Protein AF-A0A6I5WZP9-F1 (afdb_monomer)

Structure (mmCIF, N/CA/C/O backbone):
data_AF-A0A6I5WZP9-F1
#
_entry.id   AF-A0A6I5WZP9-F1
#
loop_
_atom_site.group_PDB
_atom_site.id
_atom_site.type_symbol
_atom_site.label_atom_id
_atom_site.label_alt_id
_atom_site.label_comp_id
_atom_site.label_asym_id
_atom_site.label_entity_id
_atom_site.label_seq_id
_atom_site.pdbx_PDB_ins_code
_atom_site.Cartn_x
_atom_site.Cartn_y
_atom_site.Cartn_z
_atom_site.occupancy
_atom_site.B_iso_or_equiv
_atom_site.auth_seq_id
_atom_site.auth_comp_id
_atom_site.auth_asym_id
_atom_site.auth_atom_id
_atom_site.pdbx_PDB_model_num
ATOM 1 N N . MET A 1 1 ? -13.810 4.721 -1.055 1.00 80.50 1 MET A N 1
ATOM 2 C CA . MET A 1 1 ? -12.533 5.464 -1.122 1.00 80.50 1 MET A CA 1
ATOM 3 C C . MET A 1 1 ? -11.448 4.409 -1.202 1.00 80.50 1 MET A C 1
ATOM 5 O O . MET A 1 1 ? -11.507 3.527 -0.355 1.00 80.50 1 MET A O 1
ATOM 9 N N . PRO A 1 2 ? -10.562 4.423 -2.212 1.00 89.19 2 PRO A N 1
ATOM 10 C CA . PRO A 1 2 ? -9.555 3.381 -2.345 1.00 89.19 2 PRO A CA 1
ATOM 11 C C . PRO A 1 2 ? -8.458 3.546 -1.291 1.00 89.19 2 PRO A C 1
ATOM 13 O O . PRO A 1 2 ? -8.350 4.577 -0.623 1.00 8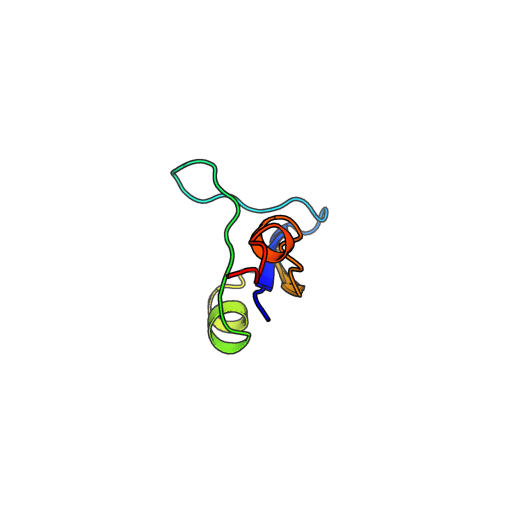9.19 2 PRO A O 1
ATOM 16 N N . TYR A 1 3 ? -7.632 2.523 -1.171 1.00 91.56 3 TYR A N 1
ATOM 17 C CA . TYR A 1 3 ? -6.544 2.414 -0.219 1.00 91.56 3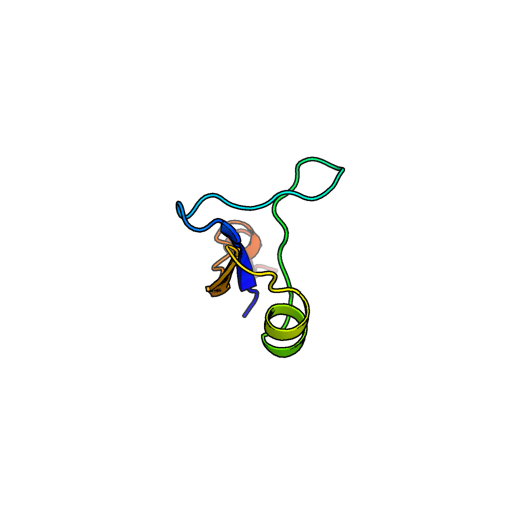 TYR A CA 1
ATOM 18 C C . TYR A 1 3 ? -5.261 2.026 -0.946 1.00 91.56 3 TYR A C 1
ATOM 20 O O . TYR A 1 3 ? -5.312 1.287 -1.921 1.00 91.56 3 TYR A O 1
ATOM 28 N N . ILE A 1 4 ? -4.112 2.508 -0.486 1.00 92.25 4 ILE A N 1
ATOM 29 C CA . ILE A 1 4 ? -2.806 2.157 -1.054 1.00 92.25 4 ILE A CA 1
ATOM 30 C C . ILE A 1 4 ? -1.974 1.427 -0.011 1.00 92.25 4 ILE A C 1
ATOM 32 O O . ILE A 1 4 ? -1.993 1.793 1.168 1.00 92.25 4 ILE A O 1
ATOM 36 N N . VAL A 1 5 ? -1.248 0.403 -0.455 1.00 92.12 5 VAL A N 1
ATOM 37 C CA . VAL A 1 5 ? -0.290 -0.314 0.388 1.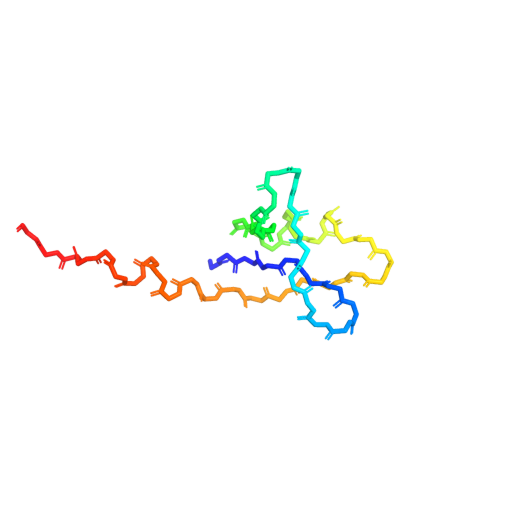00 92.12 5 VAL A CA 1
ATOM 38 C C . VAL A 1 5 ? 1.063 0.393 0.322 1.00 92.12 5 VAL A C 1
ATOM 40 O O . VAL A 1 5 ? 1.588 0.652 -0.764 1.00 92.12 5 VAL A O 1
ATOM 43 N N . ILE A 1 6 ? 1.626 0.703 1.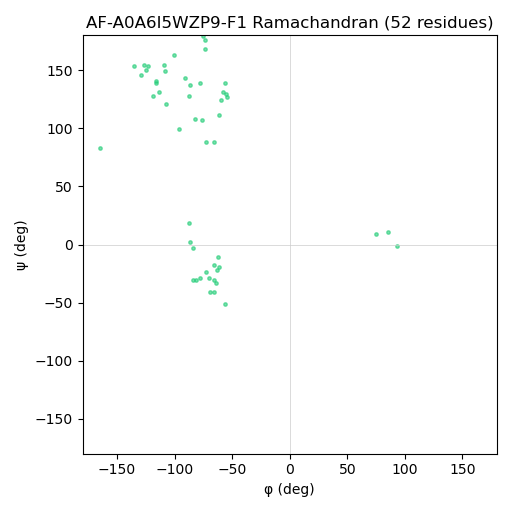485 1.00 92.69 6 ILE A N 1
ATOM 44 C CA . ILE A 1 6 ? 2.943 1.321 1.648 1.00 92.69 6 ILE A CA 1
ATOM 45 C C . ILE A 1 6 ? 3.830 0.445 2.537 1.00 92.69 6 ILE A C 1
ATOM 47 O O . ILE A 1 6 ? 3.333 -0.295 3.387 1.00 92.69 6 ILE A O 1
ATOM 51 N N . ASP A 1 7 ? 5.143 0.536 2.361 1.00 93.25 7 ASP A N 1
ATOM 52 C CA . ASP A 1 7 ? 6.096 0.006 3.332 1.00 93.25 7 ASP A CA 1
ATOM 53 C C . ASP A 1 7 ? 6.161 0.880 4.601 1.00 93.25 7 ASP A C 1
ATOM 55 O O . ASP A 1 7 ? 5.527 1.936 4.711 1.00 93.25 7 ASP A O 1
ATOM 59 N N . ILE A 1 8 ? 6.949 0.440 5.583 1.00 90.56 8 ILE A N 1
ATOM 60 C CA . ILE A 1 8 ? 7.171 1.177 6.832 1.00 90.56 8 ILE A CA 1
ATOM 61 C C . ILE A 1 8 ? 7.867 2.534 6.639 1.00 90.56 8 ILE A C 1
ATOM 63 O O . ILE A 1 8 ? 7.729 3.412 7.488 1.00 90.56 8 ILE A O 1
ATOM 67 N N . GLU A 1 9 ? 8.585 2.727 5.530 1.00 92.88 9 GLU A N 1
ATOM 68 C CA . GLU A 1 9 ? 9.211 4.000 5.159 1.00 92.88 9 GLU A CA 1
ATOM 69 C C . GLU A 1 9 ? 8.230 4.949 4.443 1.00 92.88 9 GLU A C 1
ATOM 71 O O . GLU A 1 9 ? 8.583 6.087 4.128 1.00 92.88 9 GLU A O 1
ATOM 76 N N . GLY A 1 10 ? 6.994 4.506 4.191 1.00 90.25 10 GLY A N 1
ATOM 77 C CA . GLY A 1 10 ? 5.958 5.272 3.508 1.00 90.25 10 GLY A CA 1
ATOM 78 C C . GLY A 1 10 ? 6.001 5.188 1.982 1.00 90.25 10 GLY A C 1
ATOM 79 O O . GLY A 1 10 ? 5.308 5.962 1.316 1.00 90.25 10 GLY A O 1
ATOM 80 N N . LYS A 1 11 ? 6.794 4.281 1.399 1.00 92.62 11 LYS A N 1
ATOM 81 C CA . LYS A 1 11 ? 6.888 4.123 -0.058 1.00 92.62 11 LYS A CA 1
ATOM 82 C C . LYS A 1 11 ? 5.793 3.181 -0.562 1.00 92.62 11 LYS A C 1
ATOM 84 O O . LYS A 1 11 ? 5.571 2.138 0.049 1.00 92.62 11 LYS A O 1
ATOM 89 N N . PRO A 1 12 ? 5.124 3.500 -1.684 1.00 92.56 12 PRO A N 1
ATOM 90 C CA . PRO A 1 12 ? 4.152 2.600 -2.291 1.00 92.56 12 PRO A CA 1
ATOM 91 C C . PRO A 1 12 ? 4.771 1.252 -2.646 1.00 92.56 12 PRO A C 1
ATOM 93 O O . PRO A 1 12 ? 5.800 1.199 -3.321 1.00 92.56 12 PRO A O 1
ATOM 96 N N . LEU A 1 13 ? 4.103 0.172 -2.249 1.00 92.19 13 LEU A N 1
ATOM 97 C CA . LEU A 1 13 ? 4.426 -1.153 -2.757 1.00 92.19 13 LEU A CA 1
ATOM 98 C C . LEU A 1 13 ? 3.830 -1.316 -4.153 1.00 92.19 13 LEU A C 1
ATOM 100 O O . LEU A 1 13 ? 2.697 -0.899 -4.407 1.00 92.19 13 LEU A O 1
ATOM 104 N N . CYS A 1 14 ? 4.592 -1.933 -5.052 1.00 92.69 14 CYS A N 1
ATOM 105 C CA . CYS A 1 14 ? 4.177 -2.172 -6.428 1.00 92.69 14 CYS A CA 1
ATOM 106 C C . CYS A 1 14 ? 3.869 -3.651 -6.675 1.00 92.69 14 CYS A C 1
ATOM 108 O O . CYS A 1 14 ? 4.471 -4.535 -6.071 1.00 92.69 14 CYS A O 1
ATOM 110 N N . ASN A 1 15 ? 2.937 -3.909 -7.589 1.00 90.44 15 ASN A N 1
ATOM 111 C CA . ASN A 1 15 ? 2.685 -5.235 -8.138 1.00 90.44 15 ASN A CA 1
ATOM 112 C C . ASN A 1 15 ? 3.778 -5.641 -9.147 1.00 90.44 15 ASN A C 1
ATOM 114 O O . ASN A 1 15 ? 4.677 -4.859 -9.460 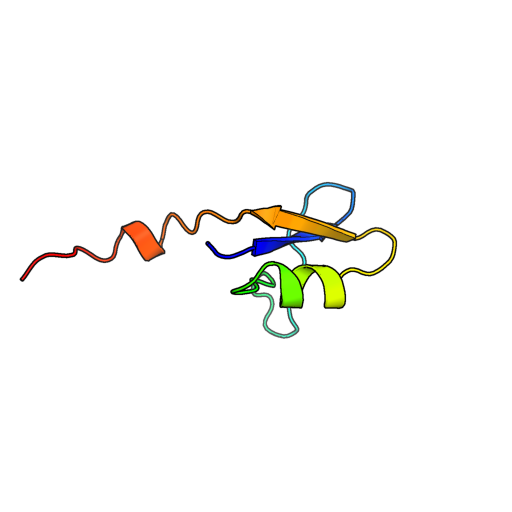1.00 90.44 15 ASN A O 1
ATOM 118 N N . ASP A 1 16 ? 3.659 -6.842 -9.714 1.00 91.75 16 ASP A N 1
ATOM 119 C CA . ASP A 1 16 ? 4.623 -7.385 -10.685 1.00 91.75 16 ASP A CA 1
ATOM 120 C C . ASP A 1 16 ? 4.744 -6.552 -11.976 1.00 91.75 16 ASP A C 1
ATOM 122 O O . ASP A 1 16 ? 5.742 -6.639 -12.687 1.00 91.75 16 ASP A O 1
ATOM 126 N N . ALA A 1 17 ? 3.752 -5.707 -12.277 1.00 92.69 17 ALA A N 1
ATOM 127 C CA . ALA A 1 17 ? 3.788 -4.762 -13.393 1.00 92.69 17 ALA A CA 1
ATOM 128 C C . ALA A 1 17 ? 4.455 -3.418 -13.029 1.00 92.69 17 ALA A C 1
ATOM 130 O O . ALA A 1 17 ? 4.482 -2.499 -13.848 1.00 92.69 17 ALA A O 1
ATOM 131 N N . GLY A 1 18 ? 4.962 -3.269 -11.801 1.00 91.94 18 GLY A N 1
ATOM 132 C CA . GLY A 1 18 ? 5.562 -2.034 -11.297 1.00 91.94 18 GLY A CA 1
ATOM 133 C C . GLY A 1 18 ? 4.549 -0.941 -10.941 1.00 91.94 18 GLY A C 1
ATOM 134 O O . GLY A 1 18 ? 4.950 0.189 -10.660 1.00 91.94 18 GLY A O 1
ATOM 135 N N . ALA A 1 19 ? 3.249 -1.247 -10.939 1.00 90.50 19 ALA A N 1
ATOM 136 C CA . ALA A 1 19 ? 2.199 -0.302 -10.576 1.00 90.50 19 ALA A CA 1
ATOM 137 C C . ALA A 1 19 ? 1.886 -0.377 -9.071 1.00 90.50 19 ALA A C 1
ATOM 139 O O . ALA A 1 19 ? 1.874 -1.481 -8.524 1.00 90.50 19 ALA A O 1
ATOM 140 N N . PRO A 1 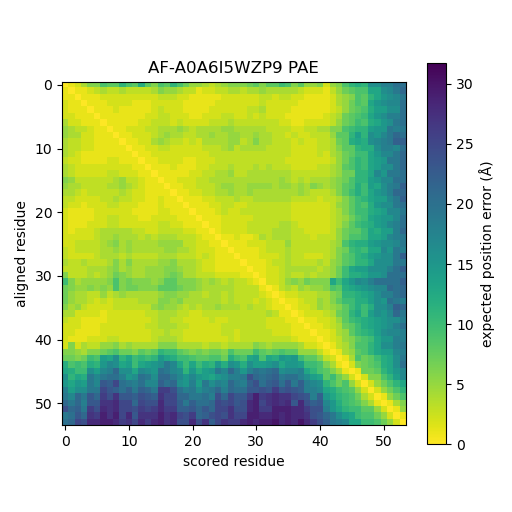20 ? 1.587 0.751 -8.397 1.00 90.94 20 PRO A N 1
ATOM 141 C CA . PRO A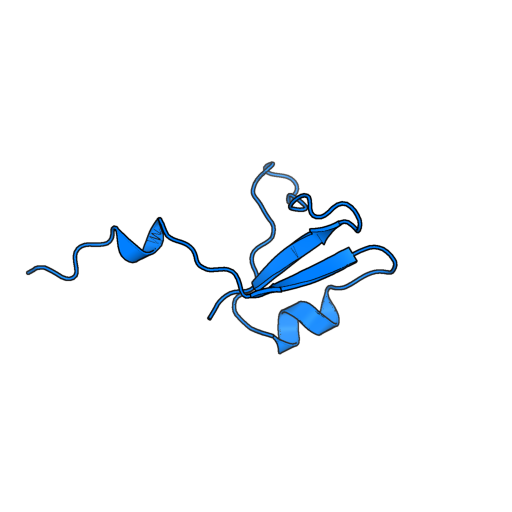 1 20 ? 1.222 0.741 -6.984 1.00 90.94 20 PRO A CA 1
ATOM 142 C C . PRO A 1 20 ? 0.032 -0.176 -6.693 1.00 90.94 20 PRO A C 1
ATOM 144 O O . PRO A 1 20 ? -0.948 -0.190 -7.441 1.00 90.94 20 PRO A O 1
ATOM 147 N N . ILE A 1 21 ? 0.101 -0.911 -5.585 1.00 91.19 21 ILE A N 1
ATOM 148 C CA . ILE A 1 21 ? -0.993 -1.762 -5.120 1.00 91.19 21 ILE A CA 1
ATOM 149 C C . ILE A 1 21 ? -2.061 -0.862 -4.497 1.00 91.19 21 ILE A C 1
ATOM 151 O O . ILE A 1 21 ? -1.882 -0.314 -3.407 1.00 91.19 21 ILE A O 1
ATOM 155 N N . VAL A 1 22 ? -3.174 -0.712 -5.214 1.00 90.88 22 VAL A N 1
ATOM 156 C CA . VAL A 1 22 ? -4.354 0.038 -4.781 1.00 90.88 22 VAL A CA 1
ATOM 157 C C . VAL A 1 22 ? -5.511 -0.940 -4.600 1.00 90.88 22 VAL A C 1
ATOM 159 O O . VAL A 1 22 ? -5.769 -1.765 -5.472 1.00 90.88 22 VAL A O 1
ATOM 162 N N . LEU A 1 23 ? -6.187 -0.845 -3.462 1.00 90.38 23 LEU A N 1
ATOM 163 C CA . LEU A 1 23 ? -7.276 -1.716 -3.033 1.00 90.38 23 LEU A CA 1
ATOM 164 C C . LEU A 1 23 ? -8.561 -0.895 -2.924 1.00 90.38 23 LEU A C 1
ATOM 166 O O . LEU A 1 23 ? -8.535 0.248 -2.466 1.00 90.38 23 LEU A O 1
ATOM 170 N N . ASP A 1 24 ? -9.688 -1.452 -3.356 1.00 89.56 24 ASP A N 1
ATOM 171 C CA . ASP A 1 24 ? -10.940 -0.694 -3.450 1.00 89.56 24 ASP A CA 1
ATOM 172 C C . ASP A 1 24 ? -11.625 -0.520 -2.088 1.00 89.56 24 ASP A C 1
ATOM 174 O O . ASP A 1 24 ? -12.300 0.489 -1.849 1.00 89.56 24 ASP A O 1
ATOM 178 N N . THR A 1 25 ? -11.420 -1.479 -1.180 1.00 89.25 25 THR A N 1
ATOM 179 C CA . THR A 1 25 ? -12.067 -1.524 0.134 1.00 89.25 25 THR A CA 1
ATOM 180 C C . THR A 1 25 ? -11.070 -1.657 1.287 1.00 89.25 25 THR A C 1
ATOM 182 O O . THR A 1 25 ? -9.971 -2.198 1.150 1.00 89.25 25 THR A O 1
ATOM 185 N N . GLN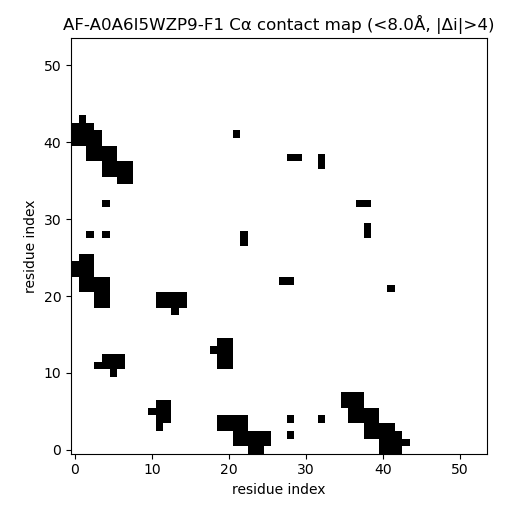 A 1 26 ? -11.480 -1.190 2.471 1.00 84.06 26 GLN A N 1
ATOM 186 C CA . GLN A 1 26 ? -10.697 -1.357 3.698 1.00 84.06 26 GLN A CA 1
ATOM 187 C C . GLN A 1 26 ? -10.586 -2.833 4.112 1.00 84.06 26 GLN A C 1
ATOM 189 O O . GLN A 1 26 ? -9.600 -3.245 4.713 1.00 84.06 26 GLN A O 1
ATOM 194 N N . GLU A 1 27 ? -11.598 -3.639 3.801 1.00 90.25 27 GLU A N 1
ATOM 195 C CA . GLU A 1 27 ? -11.652 -5.056 4.167 1.00 90.25 27 GLU A CA 1
ATOM 196 C C . GLU A 1 27 ? -10.624 -5.873 3.379 1.00 90.25 27 GLU A C 1
ATOM 198 O O . GLU A 1 27 ? -9.938 -6.721 3.952 1.00 90.25 27 GLU A O 1
ATOM 203 N N . GLU A 1 28 ? -10.460 -5.580 2.087 1.00 89.25 28 GLU A N 1
ATOM 204 C CA . GLU A 1 28 ? -9.384 -6.143 1.265 1.00 89.25 28 GLU A CA 1
ATOM 205 C C . GLU A 1 28 ? -8.011 -5.668 1.742 1.00 89.25 28 GLU A C 1
ATOM 207 O O . GLU A 1 28 ? -7.088 -6.472 1.860 1.00 89.25 28 GLU A O 1
ATOM 212 N N . ALA A 1 29 ? -7.898 -4.387 2.100 1.00 85.38 29 ALA A N 1
ATOM 213 C CA . ALA A 1 29 ? -6.686 -3.809 2.666 1.00 85.38 29 ALA A CA 1
ATOM 214 C C . ALA A 1 29 ? -6.203 -4.520 3.927 1.00 85.38 29 ALA A C 1
ATOM 216 O O . ALA A 1 29 ? -5.046 -4.928 3.995 1.00 85.38 29 ALA A O 1
ATOM 217 N N . VAL A 1 30 ? -7.079 -4.721 4.910 1.00 84.50 30 VAL A N 1
ATOM 218 C CA . VAL A 1 30 ? -6.704 -5.377 6.171 1.00 84.50 30 VAL A CA 1
ATOM 219 C C . VAL A 1 30 ? -6.277 -6.830 5.948 1.00 84.50 30 VAL A C 1
ATOM 221 O O . VAL A 1 30 ? -5.385 -7.313 6.639 1.00 84.50 30 VAL A O 1
ATOM 224 N N . ARG A 1 31 ? -6.867 -7.524 4.966 1.00 87.56 31 ARG A N 1
ATOM 225 C CA . ARG A 1 31 ? -6.481 -8.900 4.609 1.00 87.56 31 ARG A CA 1
ATOM 226 C C . ARG A 1 31 ? -5.139 -8.986 3.884 1.00 87.56 31 ARG A C 1
ATOM 228 O O . ARG A 1 31 ? -4.523 -10.048 3.901 1.00 87.56 31 ARG A O 1
ATOM 235 N N . TRP A 1 32 ? -4.714 -7.907 3.233 1.00 81.12 32 TRP A N 1
ATOM 236 C CA . TRP A 1 32 ? -3.482 -7.869 2.450 1.00 81.12 32 TRP A CA 1
ATOM 237 C C . TRP A 1 32 ? -2.234 -7.593 3.300 1.00 81.12 32 TRP A C 1
ATOM 239 O O . TRP A 1 32 ? -1.156 -8.071 2.956 1.00 81.12 32 TRP A O 1
ATOM 249 N N . ILE A 1 33 ? -2.374 -6.841 4.401 1.00 84.69 33 ILE A N 1
ATOM 250 C CA . ILE A 1 33 ? -1.246 -6.338 5.205 1.00 84.69 33 ILE A CA 1
ATOM 251 C C . ILE A 1 33 ? -0.384 -7.474 5.759 1.00 84.69 33 ILE A C 1
ATOM 253 O O . ILE A 1 33 ? -0.849 -8.320 6.528 1.00 84.69 33 ILE A O 1
ATOM 257 N N . LYS A 1 34 ? 0.911 -7.421 5.447 1.00 88.19 34 LYS A N 1
ATOM 258 C CA . LYS A 1 34 ? 1.951 -8.226 6.095 1.00 88.19 34 LYS A CA 1
ATOM 259 C C . LYS A 1 34 ? 2.712 -7.404 7.144 1.00 88.19 34 LYS A C 1
ATOM 261 O O . LYS A 1 34 ? 2.661 -6.172 7.131 1.00 88.19 34 LYS A O 1
ATOM 266 N N . PRO A 1 35 ? 3.451 -8.052 8.065 1.00 90.19 35 PRO A N 1
ATOM 267 C CA . PRO A 1 35 ? 4.325 -7.336 8.990 1.00 90.19 35 PRO A CA 1
ATOM 268 C C . PRO A 1 35 ? 5.308 -6.418 8.246 1.00 90.19 35 PRO A C 1
ATOM 270 O O . PRO A 1 35 ? 6.031 -6.877 7.366 1.00 90.19 35 PRO A O 1
ATOM 273 N N . GLY A 1 36 ? 5.342 -5.134 8.619 1.00 88.62 36 GLY A N 1
ATOM 274 C CA . GLY A 1 36 ? 6.182 -4.113 7.973 1.00 88.62 36 GLY A CA 1
ATOM 275 C C . GLY A 1 36 ? 5.498 -3.330 6.846 1.00 88.62 36 GLY A C 1
ATOM 276 O O . GLY A 1 36 ? 6.103 -2.409 6.301 1.00 88.62 36 GLY A O 1
ATOM 277 N N . GLU A 1 37 ? 4.245 -3.651 6.533 1.00 92.44 37 GLU A N 1
ATOM 278 C CA . GLU A 1 37 ? 3.418 -2.941 5.558 1.00 92.44 37 GLU A CA 1
ATOM 279 C C . GLU A 1 37 ? 2.305 -2.167 6.274 1.00 92.44 37 GLU A C 1
ATOM 281 O O . GLU A 1 37 ? 1.882 -2.514 7.380 1.00 92.44 37 GLU A O 1
ATOM 286 N N . GLN A 1 38 ? 1.815 -1.107 5.643 1.00 91.12 38 GLN A N 1
ATOM 287 C CA . GLN A 1 38 ? 0.682 -0.327 6.128 1.00 91.12 38 GLN A CA 1
ATOM 288 C C . GLN A 1 38 ? -0.275 -0.038 4.980 1.00 91.12 38 GLN A C 1
ATOM 290 O O . GLN A 1 38 ? 0.122 0.035 3.818 1.00 91.12 38 GLN A O 1
ATOM 295 N N . VAL A 1 39 ? -1.547 0.163 5.316 1.00 91.00 39 VAL A N 1
ATOM 296 C CA . VAL A 1 39 ? -2.543 0.613 4.350 1.00 91.00 39 VAL A CA 1
ATOM 297 C C . VAL A 1 39 ? -3.116 1.946 4.784 1.00 91.00 39 VAL A C 1
ATOM 299 O O . VAL A 1 39 ? -3.579 2.102 5.913 1.00 91.00 39 VAL A O 1
ATOM 302 N N . VAL A 1 40 ? -3.095 2.906 3.864 1.00 90.94 40 VAL A N 1
ATOM 303 C CA . VAL A 1 40 ? -3.583 4.265 4.095 1.00 90.94 40 VAL A CA 1
ATOM 304 C C . VAL A 1 40 ? -4.632 4.645 3.051 1.00 90.94 40 VAL A C 1
ATOM 306 O O . VAL A 1 40 ? -4.583 4.146 1.921 1.00 90.94 40 VAL A O 1
ATOM 309 N N . PRO A 1 41 ? -5.596 5.517 3.395 1.00 90.81 41 PRO A N 1
ATOM 310 C CA . PRO A 1 41 ? -6.553 6.029 2.425 1.00 90.81 41 PRO A CA 1
ATOM 311 C C . PRO A 1 41 ? -5.833 6.678 1.240 1.00 90.81 41 PRO A C 1
ATOM 313 O O . PRO A 1 41 ? -4.954 7.523 1.414 1.00 90.81 41 PRO A O 1
ATOM 316 N N . TYR A 1 42 ? -6.219 6.290 0.029 1.00 88.31 42 TYR A N 1
ATOM 317 C CA . TYR A 1 42 ? -5.630 6.778 -1.207 1.00 88.31 42 TYR A CA 1
ATOM 318 C C . TYR A 1 42 ? -6.603 7.717 -1.913 1.00 88.31 42 TYR A C 1
ATOM 320 O O . TYR A 1 42 ? -7.722 7.348 -2.270 1.00 88.31 42 TYR A O 1
ATOM 328 N N . LEU A 1 43 ? -6.168 8.955 -2.127 1.00 79.88 43 LEU A N 1
ATOM 329 C CA . LEU A 1 43 ? -6.851 9.888 -3.013 1.00 79.88 43 LEU A CA 1
ATOM 330 C C . LEU A 1 43 ? -6.163 9.835 -4.369 1.00 79.88 43 LEU A C 1
ATOM 332 O O . LEU A 1 43 ? -5.121 10.462 -4.576 1.00 79.88 43 LEU A O 1
ATOM 336 N N . ASP A 1 44 ? -6.757 9.093 -5.298 1.00 67.19 44 ASP A N 1
ATOM 337 C CA . ASP A 1 44 ? -6.320 9.134 -6.685 1.00 67.19 44 ASP A CA 1
ATOM 338 C C . ASP A 1 44 ? -6.749 10.461 -7.328 1.00 67.19 44 ASP A C 1
ATOM 340 O O . ASP A 1 44 ? -7.809 10.577 -7.948 1.00 67.19 44 ASP A O 1
ATOM 344 N N . ARG A 1 45 ? -5.892 11.479 -7.208 1.00 61.06 45 ARG A N 1
ATOM 345 C CA . ARG A 1 45 ? -6.082 12.782 -7.865 1.00 61.06 45 ARG A CA 1
ATOM 346 C C . ARG A 1 45 ? -6.096 12.687 -9.398 1.00 61.06 45 ARG A C 1
ATOM 348 O O . ARG A 1 45 ? -6.413 13.673 -10.064 1.00 61.06 45 ARG A O 1
ATOM 355 N N . ARG A 1 46 ? -5.737 11.541 -9.998 1.00 58.19 46 ARG A N 1
ATOM 356 C CA . ARG A 1 46 ? -5.869 11.322 -11.449 1.00 58.19 46 ARG A CA 1
ATOM 357 C C . ARG A 1 46 ? -7.292 10.923 -11.833 1.00 58.19 46 ARG A C 1
ATOM 359 O O . ARG A 1 46 ? -7.732 11.323 -12.906 1.00 58.19 46 ARG A O 1
ATOM 366 N N . ARG A 1 47 ? -8.042 10.233 -10.963 1.00 51.19 47 ARG A N 1
ATOM 367 C CA . ARG A 1 47 ? -9.474 9.938 -11.180 1.00 51.19 47 ARG A CA 1
ATOM 368 C C . ARG A 1 47 ? -10.361 11.180 -11.082 1.00 51.19 47 ARG A C 1
ATOM 370 O O . ARG A 1 47 ? -11.355 11.259 -11.800 1.00 51.19 47 ARG A O 1
ATOM 377 N N . GLU A 1 48 ? -9.965 12.183 -10.295 1.00 51.12 48 GLU A N 1
ATOM 378 C CA . GLU A 1 48 ? -10.632 13.501 -10.261 1.00 51.12 48 GLU A CA 1
ATOM 379 C C . GLU A 1 48 ? -10.490 14.282 -11.580 1.00 51.12 48 GLU A C 1
ATOM 381 O O . GLU A 1 48 ? -11.266 15.194 -11.848 1.00 51.12 48 GLU A O 1
ATOM 386 N N . ARG A 1 49 ? -9.534 13.904 -12.442 1.00 45.47 49 ARG A N 1
ATOM 387 C CA . ARG A 1 49 ? -9.408 14.429 -13.811 1.00 45.47 49 ARG A CA 1
ATOM 388 C C . ARG A 1 49 ? -10.226 13.650 -14.841 1.00 45.47 49 ARG A C 1
ATOM 390 O O . ARG A 1 49 ? -9.976 13.792 -16.034 1.00 45.47 49 ARG A O 1
ATOM 397 N N . THR A 1 50 ? -11.214 12.866 -14.418 1.00 45.78 50 THR A N 1
ATOM 398 C CA . THR A 1 50 ? -12.325 12.555 -15.321 1.00 45.78 50 THR A CA 1
ATOM 399 C C . THR A 1 50 ? -13.271 13.747 -15.235 1.00 45.78 50 THR A C 1
ATOM 401 O O . THR A 1 50 ? -13.894 13.923 -14.186 1.00 45.78 50 THR A O 1
ATOM 404 N N . PRO A 1 51 ? -13.376 14.609 -16.261 1.00 48.84 51 PRO A N 1
ATOM 405 C CA . PRO A 1 51 ? -14.409 15.624 -16.247 1.00 48.84 51 PRO A CA 1
ATOM 406 C C . PRO A 1 51 ? -15.748 14.883 -16.216 1.00 48.84 51 PRO A C 1
ATOM 408 O O . PRO A 1 51 ? -16.128 14.215 -17.175 1.00 48.84 51 PRO A O 1
ATOM 411 N N . GLN A 1 52 ? -16.467 14.975 -15.098 1.00 54.66 52 GLN A N 1
ATOM 412 C CA . GLN A 1 52 ? -17.914 14.809 -15.129 1.00 54.66 52 GLN A CA 1
ATOM 413 C C . GLN A 1 52 ? -18.453 15.988 -15.942 1.00 54.66 52 GLN A C 1
ATOM 415 O O . GLN A 1 52 ? -18.702 17.067 -15.412 1.00 54.66 52 GLN A O 1
ATOM 420 N N . GLY A 1 53 ? -18.529 15.818 -17.258 1.00 42.44 53 GLY A N 1
ATOM 421 C CA . GLY A 1 53 ? -18.849 16.901 -18.174 1.00 42.44 53 GLY A CA 1
ATOM 422 C C . GLY A 1 53 ? -19.224 16.374 -19.548 1.00 42.44 53 GLY A C 1
ATOM 423 O O . GLY A 1 53 ? -18.356 16.301 -20.403 1.00 42.44 53 GLY A O 1
ATOM 424 N N . ARG A 1 54 ? -20.506 15.996 -19.653 1.00 42.41 54 ARG A N 1
ATOM 425 C CA . ARG A 1 54 ? -21.411 15.939 -20.821 1.00 42.41 54 ARG A CA 1
ATOM 426 C C . ARG A 1 54 ? -20.837 15.667 -22.210 1.00 42.41 54 ARG A C 1
ATOM 428 O O . ARG A 1 54 ? -20.138 16.549 -22.746 1.00 42.41 54 ARG A O 1
#

pLDDT: mean 81.88, std 15.94, range [42.41, 93.25]

Nearest PDB structures (foldseek):
  3oc9-assembly1_A  TM=6.988E-01  e=3.825E+00  Entamoeba histolytica HM-1:IMSS
  6c9y-assembly1_D  TM=4.533E-01  e=9.548E+00  Escherichia coli K-12
  7ysw-assembly1_C  TM=1.939E-01  e=8.944E+00  Homo sapiens

Secondary structure (DSSP, 8-state):
--EEEEETTSPBPB-TTS-B-EESSHHHHHHHPPTTEEEEE---TTGGGS----

Radius of gyration: 12.67 Å; Cα contacts (8 Å, |Δi|>4): 77; chains: 1; bounding box: 31×26×30 Å

Foldseek 3Di:
DKKWKAFLVRHFDADPVRHGDIGRDVVVVVVPDDPRMDIDDDDPVVVVPPPPDD

Mean predicted aligned error: 7.49 Å

Sequence (54 aa):
MPYIVIDIEGKPLCNDAGAPIVLDTQEEAVRWIKPGEQVVPYLDRRRERTPQGR

Solvent-accessible surface area (backbone atoms only — not comparable to full-atom values): 3379 Å² total; per-residue (Å²): 116,35,27,32,38,21,39,79,89,67,48,71,40,55,45,99,86,70,44,69,42,68,34,71,42,68,70,60,41,67,71,65,60,51,96,66,45,44,74,44,85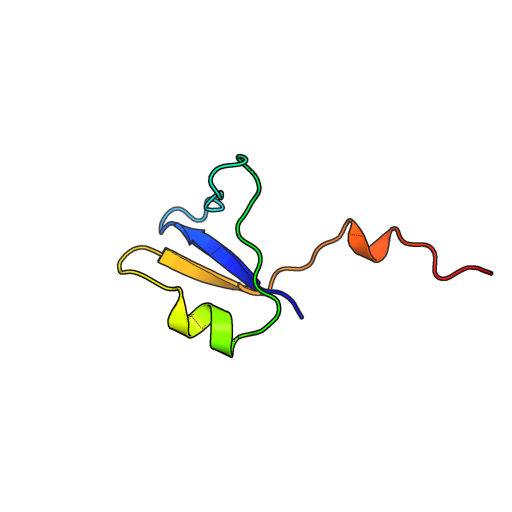,39,80,62,72,69,65,68,68,53,76,91,68,134